Protein AF-A0A7C6TD01-F1 (afdb_monomer_lite)

Radius of gyration: 16.76 Å; chains: 1; bounding box: 48×36×39 Å

pLDDT: mean 81.14, std 15.04, range [33.03, 96.5]

Structure (mmCIF, N/CA/C/O backbone):
data_AF-A0A7C6TD01-F1
#
_entry.id   AF-A0A7C6TD01-F1
#
loop_
_atom_site.group_PDB
_atom_site.id
_atom_site.type_symbol
_atom_site.label_atom_id
_atom_site.label_alt_id
_atom_site.label_comp_id
_atom_site.label_asym_id
_atom_site.label_entity_id
_atom_site.label_seq_id
_atom_site.pdbx_PDB_ins_code
_atom_site.Cartn_x
_atom_site.Cartn_y
_atom_site.Cartn_z
_atom_site.occupancy
_atom_site.B_iso_or_equiv
_atom_site.auth_seq_id
_atom_site.auth_comp_id
_atom_site.auth_asym_id
_atom_site.auth_atom_id
_atom_site.pdbx_PDB_model_num
ATOM 1 N N . ALA A 1 1 ? -6.314 7.392 -4.090 1.00 67.62 1 ALA A N 1
ATOM 2 C CA . ALA A 1 1 ? -6.151 6.054 -4.697 1.00 67.62 1 ALA A CA 1
ATOM 3 C C . ALA A 1 1 ? -4.664 5.795 -4.917 1.00 67.62 1 ALA A C 1
ATOM 5 O O . ALA A 1 1 ? -3.954 6.781 -5.113 1.00 67.62 1 ALA A O 1
ATOM 6 N N . PRO A 1 2 ? -4.185 4.538 -4.844 1.00 80.25 2 PRO A N 1
ATOM 7 C CA . PRO A 1 2 ? -2.802 4.209 -5.181 1.00 80.25 2 PRO A CA 1
ATOM 8 C C . PRO A 1 2 ? -2.466 4.638 -6.611 1.00 80.25 2 PRO A C 1
ATOM 10 O O . PRO A 1 2 ? -3.342 4.621 -7.476 1.00 80.25 2 PRO A O 1
ATOM 13 N N . VAL A 1 3 ? -1.218 5.028 -6.854 1.00 81.69 3 VAL A N 1
ATOM 14 C CA . VAL A 1 3 ? -0.733 5.375 -8.195 1.00 81.69 3 VAL A CA 1
ATOM 15 C C . VAL A 1 3 ? 0.197 4.287 -8.692 1.00 81.69 3 VAL A C 1
ATOM 17 O O . VAL A 1 3 ? 1.110 3.887 -7.973 1.00 81.69 3 VAL A O 1
ATOM 20 N N . GLU A 1 4 ? -0.057 3.832 -9.914 1.00 87.25 4 GLU A N 1
ATOM 21 C CA . GLU A 1 4 ? 0.756 2.844 -10.609 1.00 87.25 4 GLU A CA 1
ATOM 22 C C . GLU A 1 4 ? 1.933 3.506 -11.329 1.00 87.25 4 GLU A C 1
ATOM 24 O O . GLU A 1 4 ? 1.796 4.547 -11.974 1.00 87.25 4 GLU A O 1
ATOM 29 N N . TRP A 1 5 ? 3.085 2.857 -11.244 1.00 85.38 5 TRP A N 1
ATOM 30 C CA . TRP A 1 5 ? 4.274 3.170 -12.009 1.00 85.38 5 TRP A CA 1
ATOM 31 C C . TRP A 1 5 ? 4.865 1.892 -12.594 1.00 85.38 5 TRP A C 1
ATOM 33 O O . TRP A 1 5 ? 4.935 0.861 -11.925 1.00 85.38 5 TRP A O 1
ATOM 43 N N . VAL A 1 6 ? 5.299 1.971 -13.848 1.00 85.69 6 VAL A N 1
ATOM 44 C CA . VAL A 1 6 ? 5.874 0.848 -14.588 1.00 85.69 6 VAL A CA 1
ATOM 45 C C . VAL A 1 6 ? 7.260 1.249 -15.060 1.00 85.69 6 VAL A C 1
ATOM 47 O O . VAL A 1 6 ? 7.412 2.276 -15.727 1.00 85.69 6 VAL A O 1
ATOM 50 N N . LEU A 1 7 ? 8.269 0.439 -14.742 1.00 81.50 7 LEU A N 1
ATOM 51 C CA . LEU A 1 7 ? 9.586 0.623 -15.329 1.00 81.50 7 LEU A CA 1
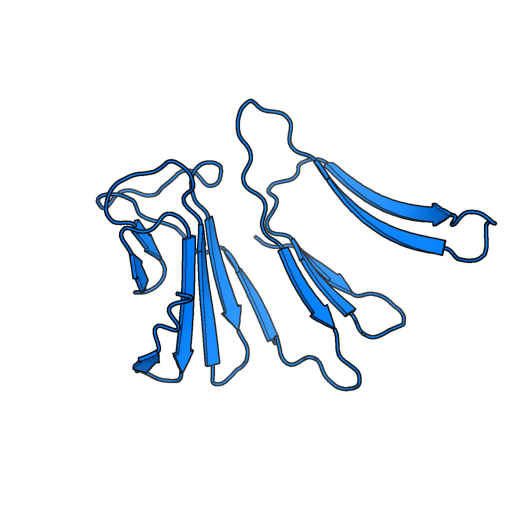ATOM 52 C C . LEU A 1 7 ? 9.551 0.276 -16.822 1.00 81.50 7 LEU A C 1
ATOM 54 O O . LEU A 1 7 ? 9.130 -0.830 -17.171 1.00 81.50 7 LEU A O 1
ATOM 58 N N . PRO A 1 8 ? 10.053 1.154 -17.715 1.00 72.25 8 PRO A N 1
ATOM 59 C CA . PRO A 1 8 ? 10.054 0.890 -19.156 1.00 72.25 8 PRO A CA 1
ATOM 60 C C . PRO A 1 8 ? 10.858 -0.356 -19.553 1.00 72.25 8 PRO A C 1
ATOM 62 O O . PRO A 1 8 ? 10.620 -0.948 -20.603 1.00 72.25 8 PRO A O 1
ATOM 65 N N . LYS A 1 9 ? 11.847 -0.731 -18.734 1.00 73.25 9 LYS A N 1
ATOM 66 C CA . LYS A 1 9 ? 12.736 -1.881 -18.928 1.00 73.25 9 LYS A CA 1
ATOM 67 C C . LYS A 1 9 ? 12.929 -2.608 -17.598 1.00 73.25 9 LYS A C 1
ATOM 69 O O . LYS A 1 9 ? 12.860 -1.992 -16.542 1.00 73.25 9 LYS A O 1
ATOM 74 N N . GLY A 1 10 ? 13.191 -3.913 -17.653 1.00 77.69 10 GLY A N 1
ATOM 75 C CA . GLY A 1 10 ? 13.493 -4.725 -16.467 1.00 77.69 10 GLY A CA 1
ATOM 76 C C . GLY A 1 10 ? 12.283 -5.356 -15.773 1.00 77.69 10 GLY 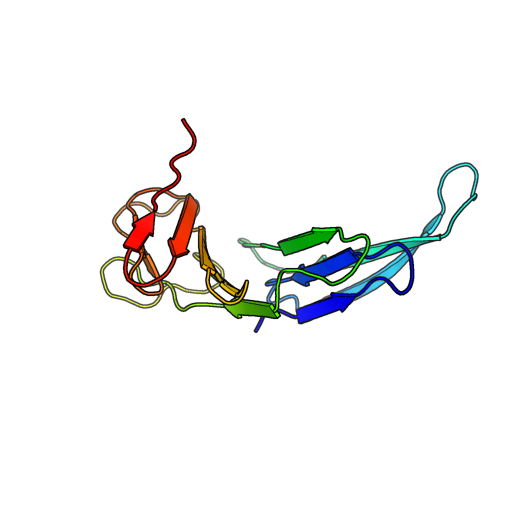A C 1
ATOM 77 O O . GLY A 1 10 ? 12.484 -6.163 -14.874 1.00 77.69 10 GLY A O 1
ATOM 78 N N . GLY A 1 11 ? 11.057 -5.048 -16.217 1.00 87.19 11 GLY A N 1
ATOM 79 C CA . GLY A 1 11 ? 9.839 -5.725 -15.763 1.00 87.19 11 GLY A CA 1
ATOM 80 C C . GLY A 1 11 ? 9.549 -5.489 -14.28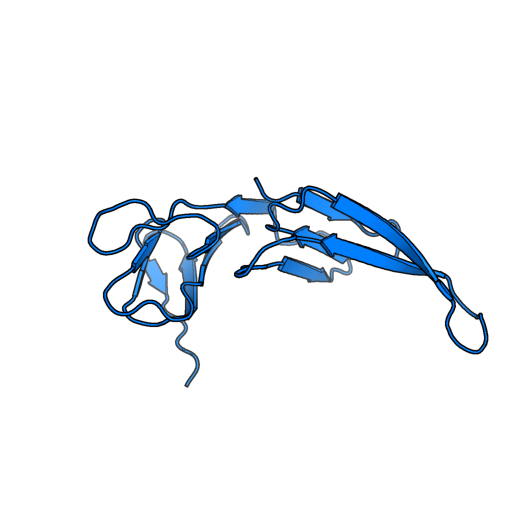3 1.00 87.19 11 GLY A C 1
ATOM 81 O O . GLY A 1 11 ? 9.584 -6.415 -13.482 1.00 87.19 11 GLY A O 1
ATOM 82 N N . VAL A 1 12 ? 9.291 -4.235 -13.906 1.00 89.88 12 VAL A N 1
ATOM 83 C CA . VAL A 1 12 ? 8.893 -3.888 -12.536 1.00 89.88 12 VAL A CA 1
ATOM 84 C C . VAL A 1 12 ? 7.683 -2.972 -12.572 1.00 89.88 12 VAL A C 1
ATOM 86 O O . VAL A 1 12 ? 7.664 -1.983 -13.306 1.00 89.88 12 VAL A O 1
ATOM 89 N N . ARG A 1 13 ? 6.692 -3.294 -11.745 1.00 91.94 13 ARG A N 1
ATOM 90 C CA . ARG A 1 13 ? 5.548 -2.441 -11.436 1.00 91.94 13 ARG A CA 1
ATOM 91 C C . ARG A 1 13 ? 5.573 -2.058 -9.973 1.00 91.94 13 ARG A C 1
ATOM 93 O O . ARG A 1 13 ? 6.007 -2.830 -9.120 1.00 91.94 13 ARG A O 1
ATOM 100 N N . LEU A 1 14 ? 5.117 -0.851 -9.691 1.00 90.75 14 LEU A N 1
ATOM 101 C CA . LEU A 1 14 ? 5.016 -0.324 -8.347 1.00 90.75 14 LEU A CA 1
ATOM 102 C C . LEU A 1 14 ? 3.682 0.388 -8.186 1.00 90.75 14 LEU A C 1
ATOM 104 O O . LEU A 1 14 ? 3.295 1.190 -9.031 1.00 90.75 14 LEU A O 1
ATOM 108 N N . TRP A 1 15 ? 3.023 0.156 -7.058 1.00 90.38 15 TRP A N 1
ATOM 109 C CA . TRP A 1 15 ? 1.915 0.981 -6.599 1.00 90.38 15 TRP A CA 1
ATOM 110 C C . TRP A 1 15 ? 2.326 1.685 -5.327 1.00 90.38 15 TRP A C 1
ATOM 112 O O . TRP A 1 15 ? 2.717 1.024 -4.369 1.00 90.38 15 TRP A O 1
ATOM 122 N N . SER A 1 16 ? 2.220 3.010 -5.306 1.00 86.69 16 SER A N 1
ATOM 123 C CA . SER A 1 16 ? 2.412 3.789 -4.086 1.00 86.69 16 SER A CA 1
ATOM 124 C C . SER A 1 16 ? 1.082 4.311 -3.581 1.00 86.69 16 SER A C 1
ATOM 126 O O . SER A 1 16 ? 0.263 4.844 -4.335 1.00 86.69 16 SER A O 1
ATOM 128 N N . THR A 1 17 ? 0.876 4.165 -2.280 1.00 75.38 17 THR A N 1
ATOM 129 C CA . THR A 1 17 ? -0.351 4.551 -1.584 1.00 75.38 17 THR A CA 1
ATOM 130 C C . THR A 1 17 ? -0.187 5.868 -0.853 1.00 75.38 17 THR A C 1
ATOM 132 O O . THR A 1 17 ? -1.112 6.300 -0.166 1.00 75.38 17 THR A O 1
ATOM 135 N N . ALA A 1 18 ? 0.984 6.495 -0.975 1.00 62.38 18 ALA A N 1
ATOM 136 C CA . ALA A 1 18 ? 1.240 7.771 -0.357 1.00 62.38 18 ALA A CA 1
ATOM 137 C C . ALA A 1 18 ? 0.205 8.786 -0.869 1.00 62.38 18 ALA A C 1
ATOM 139 O O . ALA A 1 18 ? 0.142 9.034 -2.080 1.00 62.38 18 ALA A O 1
ATOM 140 N N . PRO A 1 19 ? -0.568 9.444 0.013 1.00 55.19 19 PRO A N 1
ATOM 141 C CA . PRO A 1 19 ? -1.195 10.712 -0.320 1.00 55.19 19 PRO A CA 1
ATOM 142 C C . PRO A 1 19 ? -0.091 11.780 -0.339 1.00 55.19 19 PRO A C 1
ATOM 144 O O . PRO A 1 19 ? -0.067 12.688 0.489 1.00 55.19 19 PRO A O 1
ATOM 147 N N . ALA A 1 20 ? 0.909 11.603 -1.204 1.00 53.00 20 ALA A N 1
ATOM 148 C CA . ALA A 1 20 ? 2.030 12.512 -1.330 1.00 53.00 20 ALA A CA 1
ATOM 149 C C . ALA A 1 20 ? 1.597 13.678 -2.229 1.00 53.00 20 ALA A C 1
ATOM 151 O O . ALA A 1 20 ? 1.312 13.448 -3.405 1.00 53.00 20 ALA A O 1
ATOM 152 N N . PRO A 1 21 ? 1.523 14.920 -1.713 1.00 53.19 21 PRO A N 1
ATOM 153 C CA . PRO A 1 21 ? 1.259 16.092 -2.549 1.00 53.19 21 PRO A CA 1
ATOM 154 C C . PRO A 1 21 ? 2.401 16.371 -3.535 1.00 53.19 21 PRO A C 1
ATOM 156 O O . PRO A 1 21 ? 2.193 17.047 -4.536 1.00 53.19 21 PRO A O 1
ATOM 159 N N . GLU A 1 22 ? 3.60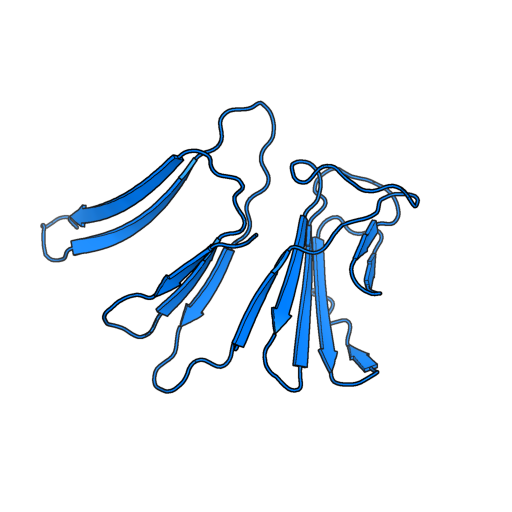0 15.852 -3.259 1.00 51.88 22 GLU A N 1
ATOM 160 C CA . GLU A 1 22 ? 4.782 16.009 -4.099 1.00 51.88 22 GLU A CA 1
ATOM 161 C C . GLU A 1 22 ? 5.338 14.624 -4.459 1.00 51.88 22 GLU A C 1
ATOM 163 O O . GLU A 1 22 ? 5.679 13.834 -3.570 1.00 51.88 22 GLU A O 1
ATOM 168 N N . ARG A 1 23 ? 5.446 14.352 -5.763 1.00 60.94 23 ARG A N 1
ATOM 169 C CA . ARG A 1 23 ? 6.056 13.139 -6.309 1.00 60.94 23 ARG A CA 1
ATOM 170 C C . ARG A 1 23 ? 7.149 13.514 -7.289 1.00 60.94 23 ARG A C 1
ATOM 172 O O . ARG A 1 23 ? 6.915 14.318 -8.189 1.00 60.94 23 ARG A O 1
ATOM 179 N N . TYR A 1 24 ? 8.312 12.898 -7.130 1.00 59.31 24 TYR A N 1
ATOM 180 C CA . TYR A 1 24 ? 9.451 13.142 -8.004 1.00 59.31 24 TYR A CA 1
ATOM 181 C C . TYR A 1 24 ? 9.855 11.848 -8.694 1.00 59.31 24 TYR A C 1
ATOM 183 O O . TYR A 1 24 ? 10.005 10.812 -8.044 1.00 59.31 24 TYR A O 1
ATOM 191 N N . PHE A 1 25 ? 10.031 11.948 -10.008 1.00 61.97 25 PHE A N 1
ATOM 192 C CA . PHE A 1 25 ? 10.706 10.949 -10.819 1.00 61.97 25 PHE A CA 1
ATOM 193 C C . PHE A 1 25 ? 12.106 11.479 -11.095 1.00 61.97 25 PHE A C 1
ATOM 195 O O . PHE A 1 25 ? 12.249 12.592 -11.604 1.00 61.97 25 PHE A O 1
ATOM 202 N N . ALA A 1 26 ? 13.124 10.721 -10.710 1.00 61.31 26 ALA A N 1
ATOM 203 C CA . ALA A 1 26 ? 14.509 11.093 -10.954 1.00 61.31 26 ALA A CA 1
ATOM 204 C C . ALA A 1 26 ? 15.301 9.902 -11.489 1.00 61.31 26 ALA A C 1
ATOM 206 O O . ALA A 1 26 ? 14.889 8.750 -11.362 1.00 61.31 26 ALA A O 1
ATOM 207 N N . GLU A 1 27 ? 16.454 10.206 -12.062 1.00 61.59 27 GLU A N 1
ATOM 208 C CA . GLU A 1 27 ? 17.467 9.233 -12.434 1.00 61.59 27 GLU A CA 1
ATOM 209 C C . GLU A 1 27 ? 18.690 9.520 -11.560 1.00 61.59 27 GLU A C 1
ATOM 211 O O . GLU A 1 27 ? 19.357 10.543 -11.717 1.00 61.59 27 GLU A O 1
ATOM 216 N N . GLY A 1 28 ? 18.934 8.679 -10.554 1.00 57.34 28 GLY A N 1
ATOM 217 C CA . GLY A 1 28 ? 20.157 8.770 -9.758 1.00 57.34 28 GLY A CA 1
ATOM 218 C C . GLY A 1 28 ? 21.348 8.276 -10.577 1.00 57.34 28 GLY A C 1
ATOM 219 O O . GLY A 1 28 ? 21.209 7.313 -11.324 1.00 57.34 28 GLY A O 1
ATOM 220 N N . MET A 1 29 ? 22.521 8.894 -10.431 1.00 55.69 29 MET A N 1
ATOM 221 C CA . MET A 1 29 ? 23.762 8.337 -10.979 1.00 55.69 29 MET A CA 1
ATOM 222 C C . MET A 1 29 ? 24.451 7.471 -9.919 1.00 55.69 29 MET A C 1
ATOM 224 O O . MET A 1 29 ? 24.661 7.928 -8.794 1.00 55.69 29 MET A O 1
ATOM 228 N N . GLY A 1 30 ? 24.830 6.239 -10.272 1.00 55.28 30 GLY A N 1
ATOM 229 C CA . GLY A 1 30 ? 25.763 5.443 -9.462 1.00 55.28 30 GLY A CA 1
ATOM 230 C C . GLY A 1 30 ? 27.137 6.121 -9.325 1.00 55.28 30 GLY A C 1
ATOM 231 O O . GLY A 1 30 ? 27.442 7.071 -10.041 1.00 55.28 30 GLY A O 1
ATOM 232 N N . GLN A 1 31 ? 27.992 5.650 -8.415 1.00 55.47 31 GLN A N 1
ATOM 233 C CA . GLN A 1 31 ? 29.408 6.047 -8.353 1.00 55.47 31 GLN A CA 1
ATOM 234 C C . GLN A 1 31 ? 30.281 4.801 -8.594 1.00 55.47 31 GLN A C 1
ATOM 236 O O . GLN A 1 31 ? 30.275 3.910 -7.743 1.00 55.47 31 GLN A O 1
ATOM 241 N N . PRO A 1 32 ? 31.011 4.712 -9.727 1.00 56.44 32 PRO A N 1
ATOM 242 C CA . PRO A 1 32 ? 31.070 5.685 -10.828 1.00 56.44 32 PRO A CA 1
ATOM 243 C C . PRO A 1 32 ? 29.732 5.794 -11.597 1.00 56.44 32 PRO A C 1
ATOM 245 O O . PRO A 1 32 ? 28.965 4.824 -11.595 1.00 56.44 32 PRO A O 1
ATOM 248 N N . PRO A 1 33 ? 29.441 6.948 -12.244 1.00 59.03 33 PRO A N 1
ATOM 249 C CA . PRO A 1 33 ? 28.195 7.196 -12.978 1.00 59.03 33 PRO A CA 1
ATOM 250 C C . PRO A 1 33 ? 28.111 6.272 -14.187 1.00 59.03 33 PRO A C 1
ATOM 252 O O . PRO A 1 33 ? 28.609 6.574 -15.267 1.00 59.03 33 PRO A O 1
ATOM 255 N N . SER A 1 34 ? 27.539 5.097 -13.956 1.00 61.22 34 SER A N 1
ATOM 256 C CA . SER A 1 34 ? 27.474 3.998 -14.917 1.00 61.22 34 SER A CA 1
ATOM 257 C C . SER A 1 34 ? 26.059 3.788 -15.441 1.00 61.22 34 SER A C 1
ATOM 259 O O . SER A 1 34 ? 25.906 3.458 -16.611 1.00 61.22 34 SER A O 1
ATOM 261 N N . GLU A 1 35 ? 25.030 4.045 -14.628 1.00 60.88 35 GLU A N 1
ATOM 262 C CA . GLU A 1 35 ? 23.631 3.870 -15.020 1.00 60.88 35 GLU A CA 1
ATOM 263 C C . GLU A 1 35 ? 22.706 4.906 -14.370 1.00 60.88 35 GLU A C 1
ATOM 265 O O . GLU A 1 35 ? 22.940 5.363 -13.246 1.00 60.88 35 GLU A O 1
ATOM 270 N N . ALA A 1 36 ? 21.643 5.245 -15.103 1.00 64.12 36 ALA A N 1
ATOM 271 C CA . ALA A 1 36 ? 20.486 5.977 -14.610 1.00 64.12 36 ALA A CA 1
ATOM 272 C C . ALA A 1 36 ? 19.621 5.042 -13.755 1.00 64.12 36 ALA A C 1
ATOM 274 O O . ALA A 1 36 ? 19.054 4.071 -14.259 1.00 64.12 36 ALA A O 1
ATOM 275 N N . ILE A 1 37 ? 19.516 5.333 -12.459 1.00 73.19 37 ILE A N 1
ATOM 276 C CA . ILE A 1 37 ? 18.709 4.554 -11.520 1.00 73.19 37 ILE A CA 1
ATOM 277 C C . ILE A 1 37 ? 17.339 5.220 -11.398 1.00 73.19 37 ILE A C 1
ATOM 279 O O . ILE A 1 37 ? 17.256 6.321 -10.846 1.00 73.19 37 ILE A O 1
ATOM 283 N N . PRO A 1 38 ? 16.263 4.582 -11.879 1.00 73.56 38 PRO A N 1
ATOM 284 C CA . PRO A 1 38 ? 14.937 5.162 -11.802 1.00 73.56 38 PRO A CA 1
ATOM 285 C C . PRO A 1 38 ? 14.491 5.257 -10.338 1.00 73.56 38 PRO A C 1
ATOM 287 O O . PRO A 1 38 ? 14.524 4.279 -9.590 1.00 73.56 38 PRO A O 1
ATOM 290 N N . LEU A 1 39 ? 14.083 6.456 -9.933 1.00 76.12 39 LEU A N 1
ATOM 291 C CA . LEU A 1 39 ? 13.749 6.802 -8.559 1.00 76.12 39 LEU A CA 1
ATOM 292 C C . LEU A 1 39 ? 12.324 7.343 -8.479 1.00 76.12 39 LEU A C 1
ATOM 294 O O . LEU A 1 39 ? 11.964 8.271 -9.204 1.00 76.12 39 LEU A O 1
ATOM 298 N N . LEU A 1 40 ? 11.554 6.803 -7.536 1.00 77.25 40 LEU A N 1
ATOM 299 C CA . LEU A 1 40 ? 10.276 7.352 -7.105 1.00 77.25 40 LEU A CA 1
ATOM 300 C C . LEU A 1 40 ? 10.416 7.894 -5.680 1.00 77.25 40 LEU A C 1
ATOM 302 O O . LEU A 1 40 ? 10.790 7.159 -4.767 1.00 77.25 40 LEU A O 1
ATOM 306 N N . LEU A 1 41 ? 10.083 9.170 -5.490 1.00 80.31 41 LEU A N 1
ATOM 307 C CA . LEU A 1 41 ? 10.048 9.809 -4.175 1.00 80.31 41 LEU A CA 1
ATOM 308 C C . LEU A 1 41 ? 8.627 10.248 -3.848 1.00 80.31 41 LEU A C 1
ATOM 310 O O . LEU A 1 41 ? 8.083 11.124 -4.521 1.00 80.31 41 LEU A O 1
ATOM 314 N N . ASP A 1 42 ? 8.067 9.691 -2.778 1.00 81.62 42 ASP A N 1
ATOM 315 C CA . ASP A 1 42 ? 6.835 10.180 -2.169 1.00 81.62 42 ASP A CA 1
ATOM 316 C C . ASP A 1 42 ? 7.174 11.006 -0.928 1.00 81.62 42 ASP A C 1
ATOM 318 O O . ASP A 1 42 ? 7.808 10.523 0.012 1.00 81.62 42 ASP A O 1
ATOM 322 N N . ARG A 1 43 ? 6.741 12.269 -0.910 1.00 82.00 43 ARG A N 1
ATOM 323 C CA . ARG A 1 43 ? 7.004 13.183 0.204 1.00 82.00 43 ARG A CA 1
ATOM 324 C C . ARG A 1 43 ? 5.711 13.613 0.879 1.00 82.00 43 ARG A C 1
ATOM 326 O O . ARG A 1 43 ? 4.779 14.069 0.225 1.00 82.00 43 ARG A O 1
ATOM 333 N N . LYS A 1 44 ? 5.697 13.560 2.213 1.00 77.88 44 LYS A N 1
ATOM 334 C CA . LYS A 1 44 ? 4.632 14.114 3.057 1.00 77.88 44 LYS A CA 1
ATOM 335 C C . LYS A 1 44 ? 5.236 15.060 4.093 1.00 77.88 44 LYS A C 1
ATOM 337 O O . LYS A 1 44 ? 6.263 14.746 4.688 1.00 77.88 44 LYS A O 1
ATOM 342 N N . ARG A 1 45 ? 4.606 16.217 4.308 1.00 81.31 45 ARG A N 1
ATOM 343 C CA . ARG A 1 45 ? 4.935 17.127 5.417 1.00 81.31 45 ARG A CA 1
ATOM 344 C C . ARG A 1 45 ? 3.908 16.921 6.526 1.00 81.31 45 ARG A C 1
ATOM 346 O O . ARG A 1 45 ? 2.713 16.929 6.248 1.00 81.31 45 ARG A O 1
ATOM 353 N N . GLY A 1 46 ? 4.364 16.722 7.755 1.00 82.00 46 GLY A N 1
ATOM 354 C CA . GLY A 1 46 ? 3.497 16.493 8.909 1.00 82.00 46 GLY A CA 1
ATOM 355 C C . GLY A 1 46 ? 4.258 15.864 10.070 1.00 82.00 46 GLY A C 1
ATOM 356 O O . GLY A 1 46 ? 5.441 15.558 9.947 1.00 82.00 46 GLY A O 1
ATOM 357 N N . THR A 1 47 ? 3.571 15.676 11.194 1.00 83.94 47 THR A N 1
ATOM 358 C CA . THR A 1 47 ? 4.111 14.995 12.383 1.00 83.94 47 THR A CA 1
ATOM 359 C C . THR A 1 47 ? 3.959 13.477 12.308 1.00 83.94 47 THR A C 1
ATOM 361 O O . THR A 1 47 ? 4.687 12.755 12.982 1.00 83.94 47 THR A O 1
ATOM 364 N N . THR A 1 48 ? 3.039 12.988 11.473 1.00 80.00 48 THR A N 1
ATOM 365 C CA . THR A 1 48 ? 2.799 11.563 11.233 1.00 80.00 48 THR A CA 1
ATOM 366 C C . THR A 1 48 ? 2.631 11.278 9.744 1.00 80.00 48 THR A C 1
ATOM 368 O O . THR A 1 48 ? 2.059 12.060 8.972 1.00 80.00 48 THR A O 1
ATOM 371 N N . ALA A 1 49 ? 3.141 10.126 9.318 1.00 82.31 49 ALA A N 1
ATOM 372 C CA . ALA A 1 49 ? 3.001 9.651 7.956 1.00 82.31 49 ALA A CA 1
ATOM 373 C C . ALA A 1 49 ? 2.961 8.125 7.932 1.00 82.31 49 ALA A C 1
ATOM 375 O O . ALA A 1 49 ? 3.725 7.466 8.633 1.00 82.31 49 ALA A O 1
ATOM 376 N N . LEU A 1 50 ? 2.080 7.592 7.091 1.00 85.25 50 LEU A N 1
ATOM 377 C CA . LEU A 1 50 ? 2.005 6.178 6.781 1.00 85.25 50 LEU A CA 1
ATOM 378 C C . LEU A 1 50 ? 2.192 6.030 5.275 1.00 85.25 50 LEU A C 1
ATOM 380 O O . LEU A 1 50 ? 1.510 6.690 4.488 1.00 85.25 50 LEU A O 1
ATOM 384 N N . PHE A 1 51 ? 3.151 5.196 4.898 1.00 85.88 51 PHE A N 1
ATOM 385 C CA . PHE A 1 51 ? 3.477 4.888 3.515 1.00 85.88 51 PHE A CA 1
ATOM 386 C C . PHE A 1 51 ? 3.361 3.384 3.324 1.00 85.88 51 PHE A C 1
ATOM 388 O O . PHE A 1 51 ? 3.791 2.615 4.183 1.00 85.88 51 PHE A O 1
ATOM 395 N N . ALA A 1 52 ? 2.813 2.976 2.188 1.00 87.75 52 ALA A N 1
ATOM 396 C CA . ALA A 1 52 ? 2.933 1.614 1.715 1.00 87.75 52 ALA A CA 1
ATOM 397 C C . ALA A 1 52 ? 3.177 1.628 0.211 1.00 87.75 52 ALA A C 1
ATOM 399 O O . ALA A 1 52 ? 2.694 2.497 -0.525 1.00 87.75 52 ALA A O 1
ATOM 400 N N . SER A 1 53 ? 3.939 0.642 -0.231 1.00 90.12 53 SER A N 1
ATOM 401 C CA . SER A 1 53 ? 4.134 0.364 -1.636 1.00 90.12 53 SER A CA 1
ATOM 402 C C . SER A 1 53 ? 3.994 -1.126 -1.887 1.00 90.12 53 SER A C 1
ATOM 404 O O . SER A 1 53 ? 4.323 -1.958 -1.042 1.00 90.12 53 SER A O 1
ATOM 406 N N . VAL A 1 54 ? 3.481 -1.453 -3.065 1.00 92.44 54 VAL A N 1
ATOM 407 C CA . VAL A 1 54 ? 3.483 -2.811 -3.600 1.00 92.44 54 VAL A CA 1
ATOM 408 C C . VAL A 1 54 ? 4.458 -2.802 -4.758 1.00 92.44 54 VAL A C 1
ATOM 410 O O . VAL A 1 54 ? 4.292 -1.999 -5.671 1.00 92.44 54 VAL A O 1
ATOM 413 N N . ILE A 1 55 ? 5.484 -3.647 -4.703 1.00 92.19 55 ILE A N 1
ATOM 414 C CA . ILE A 1 55 ? 6.512 -3.752 -5.740 1.00 92.19 55 ILE A CA 1
ATOM 415 C C . ILE A 1 55 ? 6.426 -5.149 -6.343 1.00 92.19 55 ILE A C 1
ATOM 417 O O . ILE A 1 55 ? 6.525 -6.144 -5.629 1.00 92.19 55 ILE A O 1
ATOM 421 N N . GLU A 1 56 ? 6.252 -5.213 -7.657 1.00 94.69 56 GLU A N 1
ATOM 422 C CA . GLU A 1 56 ? 6.136 -6.447 -8.421 1.00 94.69 56 GLU A CA 1
ATOM 423 C C . GLU A 1 56 ? 7.231 -6.517 -9.490 1.00 94.69 56 GLU A C 1
ATOM 425 O O . GLU A 1 56 ? 7.104 -5.899 -10.549 1.00 94.69 56 GLU A O 1
ATOM 430 N N . PRO A 1 57 ? 8.297 -7.291 -9.250 1.00 93.44 57 PRO A N 1
ATOM 431 C CA . PRO A 1 57 ? 9.196 -7.741 -10.303 1.00 93.44 57 PRO A CA 1
ATOM 432 C C . PRO A 1 57 ? 8.553 -8.871 -11.124 1.00 93.44 57 PRO A C 1
ATOM 434 O O . PRO A 1 57 ? 7.990 -9.810 -10.562 1.00 93.44 57 PRO A O 1
ATOM 437 N N . TYR A 1 58 ? 8.689 -8.835 -12.449 1.00 91.75 58 TYR A N 1
ATOM 438 C CA . TYR A 1 58 ? 8.185 -9.860 -13.366 1.00 91.75 58 TYR A CA 1
ATOM 439 C C . TYR A 1 58 ? 9.091 -10.016 -14.597 1.00 91.75 58 TYR A C 1
ATOM 441 O O . TYR A 1 58 ? 9.679 -9.063 -15.093 1.00 91.75 58 TYR A O 1
ATOM 449 N N . ARG A 1 59 ? 9.202 -11.244 -15.126 1.00 86.81 59 ARG A N 1
ATOM 450 C CA . ARG A 1 59 ? 9.929 -11.520 -16.388 1.00 86.81 59 ARG A CA 1
ATOM 451 C C . ARG A 1 59 ? 9.018 -11.629 -17.613 1.00 86.81 59 ARG A C 1
ATOM 453 O O . ARG A 1 59 ? 9.491 -11.443 -18.727 1.00 86.81 59 ARG A O 1
ATOM 460 N N . GLY A 1 60 ? 7.747 -11.979 -17.407 1.00 88.19 60 GLY A N 1
ATOM 461 C CA . GLY A 1 60 ? 6.756 -12.208 -18.461 1.00 88.19 60 GLY A CA 1
ATOM 462 C C . GLY A 1 60 ? 5.569 -11.264 -18.316 1.00 88.19 60 GLY A C 1
ATOM 463 O O . GLY A 1 60 ? 5.722 -10.053 -18.436 1.00 88.19 60 GLY A O 1
ATOM 464 N N . GLN A 1 61 ? 4.389 -11.815 -18.037 1.00 89.06 61 GLN A N 1
ATOM 465 C CA . GLN A 1 61 ? 3.225 -11.011 -17.666 1.00 89.06 61 GLN A CA 1
ATOM 466 C C . GLN A 1 61 ? 3.214 -10.751 -16.152 1.00 89.06 61 GLN A C 1
ATOM 468 O O . GLN A 1 61 ? 3.581 -11.652 -15.391 1.00 89.06 61 GLN A O 1
ATOM 473 N N . PRO A 1 62 ? 2.807 -9.551 -15.707 1.00 92.62 62 PRO A N 1
ATOM 474 C CA . PRO A 1 62 ? 2.593 -9.295 -14.291 1.00 92.62 62 PRO A CA 1
ATOM 475 C C . PRO A 1 62 ? 1.412 -10.121 -13.759 1.00 92.62 62 PRO A C 1
ATOM 477 O O . PRO A 1 62 ? 0.426 -10.340 -14.463 1.00 92.62 62 PRO A O 1
ATOM 480 N N . ALA A 1 63 ? 1.513 -10.570 -12.511 1.00 93.31 63 ALA A N 1
ATOM 481 C CA . ALA A 1 63 ? 0.484 -11.323 -11.803 1.00 93.31 63 ALA A CA 1
ATOM 482 C C . ALA A 1 63 ? -0.529 -10.406 -11.096 1.00 93.31 63 ALA A C 1
ATOM 484 O O . ALA A 1 63 ? -1.702 -10.759 -10.976 1.00 93.31 63 ALA A O 1
ATOM 485 N N . ILE A 1 64 ? -0.101 -9.228 -10.635 1.00 95.00 64 ILE A N 1
ATOM 486 C CA . ILE A 1 64 ? -0.983 -8.250 -9.995 1.00 95.00 64 ILE A CA 1
ATOM 487 C C . ILE A 1 64 ? -1.793 -7.532 -11.076 1.00 95.00 64 ILE A C 1
ATOM 489 O O . ILE A 1 64 ? -1.252 -6.895 -11.972 1.00 95.00 64 ILE A O 1
ATOM 493 N N . ARG A 1 65 ? -3.117 -7.593 -10.999 1.00 94.25 65 ARG A N 1
ATOM 494 C CA . ARG A 1 65 ? -4.029 -6.892 -11.913 1.00 94.25 65 ARG A CA 1
ATOM 495 C C . ARG A 1 65 ? -4.265 -5.452 -11.479 1.00 94.25 65 ARG A C 1
ATOM 497 O O . ARG A 1 65 ? -4.376 -4.573 -12.328 1.00 94.25 65 ARG A O 1
ATOM 504 N N . GLY A 1 66 ? -4.273 -5.196 -10.172 1.00 93.38 66 GLY A N 1
ATOM 505 C CA . GLY A 1 66 ? -4.396 -3.848 -9.632 1.00 93.38 66 GLY A CA 1
ATOM 506 C C . GLY A 1 66 ? -4.225 -3.783 -8.121 1.00 93.38 66 GLY A C 1
ATOM 507 O O . GLY A 1 66 ? -4.275 -4.793 -7.422 1.00 93.38 66 GLY A O 1
ATOM 508 N N . VAL A 1 67 ? -4.040 -2.563 -7.619 1.00 94.06 67 VAL A N 1
ATOM 509 C CA . VAL A 1 67 ? -3.974 -2.268 -6.186 1.00 94.06 67 VAL A CA 1
ATOM 510 C C . VAL A 1 67 ? -4.913 -1.113 -5.883 1.00 94.06 67 VAL A C 1
ATOM 512 O O . VAL A 1 67 ? -4.864 -0.072 -6.542 1.00 94.06 67 VAL A O 1
ATOM 515 N N . ARG A 1 68 ? -5.759 -1.267 -4.863 1.00 92.44 68 ARG A N 1
ATOM 516 C CA . ARG A 1 68 ? -6.664 -0.203 -4.408 1.00 92.44 68 ARG A CA 1
ATOM 517 C C . ARG A 1 68 ? -6.587 -0.014 -2.903 1.00 92.44 68 ARG A C 1
ATOM 519 O O . ARG A 1 68 ? -6.373 -0.961 -2.155 1.00 92.44 68 ARG A O 1
ATOM 526 N N . ALA A 1 69 ? -6.794 1.225 -2.468 1.00 91.50 69 ALA A N 1
ATOM 527 C CA . ALA A 1 69 ? -6.937 1.531 -1.052 1.00 91.50 69 ALA A CA 1
ATOM 528 C C . ALA A 1 69 ? -8.306 1.058 -0.549 1.00 91.50 69 ALA A C 1
ATOM 530 O O . ALA A 1 69 ? -9.312 1.178 -1.255 1.00 91.50 69 ALA A O 1
ATOM 531 N N . LEU A 1 70 ? -8.322 0.540 0.670 1.00 92.62 70 LEU A N 1
ATOM 532 C CA . LEU A 1 70 ? -9.513 0.149 1.405 1.00 92.62 70 LEU A CA 1
ATOM 533 C C . LEU A 1 70 ? -9.721 1.110 2.575 1.00 92.62 70 LEU A C 1
ATOM 535 O O . LEU A 1 70 ? -8.758 1.592 3.173 1.00 92.62 70 LEU A O 1
ATOM 539 N N . GLU A 1 71 ? -10.982 1.361 2.916 1.00 93.44 71 GLU A N 1
ATOM 540 C CA . GLU A 1 71 ? -11.311 2.042 4.164 1.00 93.44 71 GLU A CA 1
ATOM 541 C C . GLU A 1 71 ? -10.972 1.125 5.345 1.00 93.44 71 GLU A C 1
ATOM 543 O O . GLU A 1 71 ? -11.348 -0.050 5.361 1.00 93.44 71 GLU A O 1
ATOM 548 N N . VAL A 1 72 ? -10.252 1.669 6.326 1.00 94.69 72 VAL A N 1
ATOM 549 C CA . VAL A 1 72 ? -9.982 0.988 7.593 1.00 94.69 72 VAL A CA 1
ATOM 550 C C . VAL A 1 72 ? -10.965 1.499 8.626 1.00 94.69 72 VAL A C 1
ATOM 552 O O . VAL A 1 72 ? -11.125 2.708 8.786 1.00 94.69 72 VAL A O 1
ATOM 555 N N . THR A 1 73 ? -11.572 0.588 9.375 1.00 96.50 73 THR A N 1
ATOM 556 C CA . THR A 1 73 ? -12.364 0.937 10.554 1.00 96.50 73 THR A CA 1
ATOM 557 C C . THR A 1 73 ? -11.646 0.525 11.830 1.00 96.50 73 THR A C 1
ATOM 559 O O . THR A 1 73 ? -11.004 -0.524 11.887 1.00 96.50 73 THR A O 1
ATOM 562 N N . ILE A 1 74 ? -11.755 1.357 12.863 1.00 93.19 74 ILE A N 1
ATOM 563 C CA . ILE A 1 74 ? -11.191 1.138 14.198 1.00 93.19 74 ILE A CA 1
ATOM 564 C C . ILE A 1 74 ? -12.312 1.390 15.195 1.00 93.19 74 ILE A C 1
ATOM 566 O O . ILE A 1 74 ? -12.922 2.460 15.183 1.00 93.19 74 ILE A O 1
ATOM 570 N N . ALA A 1 75 ? -12.629 0.385 16.015 1.00 88.31 75 ALA A N 1
ATOM 571 C CA . ALA A 1 75 ? -13.793 0.422 16.907 1.00 88.31 75 ALA A CA 1
ATOM 572 C C . ALA A 1 75 ? -15.096 0.853 16.185 1.00 88.31 75 ALA A C 1
ATOM 574 O O . ALA A 1 75 ? -15.887 1.642 16.704 1.00 88.31 75 ALA A O 1
ATOM 575 N N . GLY A 1 76 ? -15.290 0.372 14.950 1.00 88.12 76 GLY A N 1
ATOM 576 C CA . GLY A 1 76 ? -16.479 0.643 14.134 1.00 88.12 76 GLY A CA 1
ATOM 577 C C . GLY A 1 76 ? -16.542 2.030 13.483 1.00 88.12 76 GLY A C 1
ATOM 578 O O . GLY A 1 76 ? -17.562 2.357 12.882 1.00 88.12 76 GLY A O 1
ATOM 579 N N . LYS A 1 77 ? -15.488 2.850 13.578 1.00 93.50 77 LYS A N 1
ATOM 580 C CA . LYS A 1 77 ? -15.421 4.176 12.942 1.00 93.50 77 LYS A CA 1
ATOM 581 C C . LYS A 1 77 ? -14.344 4.216 11.857 1.00 93.50 77 LYS A C 1
ATOM 583 O O . LYS A 1 77 ? -13.293 3.610 12.071 1.00 93.50 77 LYS A O 1
ATOM 588 N N . PRO A 1 78 ? -14.552 4.939 10.741 1.00 94.56 78 PRO A N 1
ATOM 589 C CA . PRO A 1 78 ? -13.508 5.153 9.745 1.00 94.56 78 PRO A CA 1
ATOM 590 C C . PRO A 1 78 ? -12.260 5.779 10.376 1.00 94.56 78 PRO A C 1
ATOM 592 O O . PRO A 1 78 ? -12.349 6.754 11.127 1.00 94.56 78 PRO A O 1
ATOM 595 N N . ALA A 1 79 ? -11.100 5.202 10.087 1.00 92.38 79 ALA A N 1
ATOM 596 C CA . ALA A 1 79 ? -9.809 5.729 10.494 1.00 92.38 79 ALA A CA 1
ATOM 597 C C . ALA A 1 79 ? 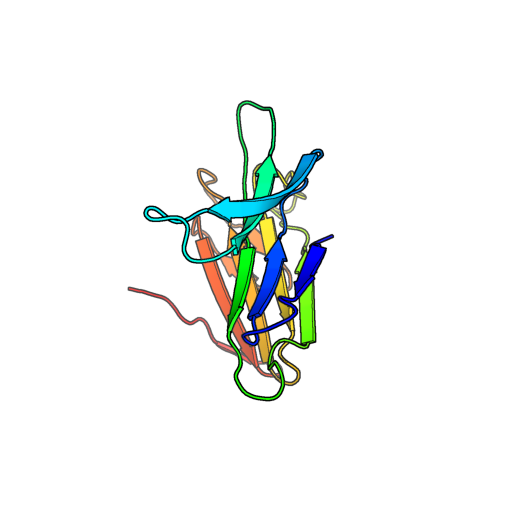-9.311 6.774 9.494 1.00 92.38 79 ALA A C 1
ATOM 599 O O . ALA A 1 79 ? -9.592 6.705 8.297 1.00 92.38 79 ALA A O 1
ATOM 600 N N . ALA A 1 80 ? -8.526 7.729 9.988 1.00 88.94 80 ALA A N 1
ATOM 601 C CA . ALA A 1 80 ? -7.847 8.675 9.121 1.00 88.94 80 ALA A CA 1
ATOM 602 C C . ALA A 1 80 ? -6.742 7.951 8.314 1.00 88.94 80 ALA A C 1
ATOM 604 O O . ALA A 1 80 ? -6.002 7.153 8.897 1.00 88.94 80 ALA A O 1
ATOM 605 N N . PRO A 1 81 ? -6.572 8.225 7.007 1.00 84.69 81 PRO A N 1
ATOM 606 C CA . PRO A 1 81 ? -5.565 7.554 6.172 1.00 84.69 81 PRO A CA 1
ATOM 607 C C . PRO A 1 81 ? -4.116 7.689 6.674 1.00 84.69 81 PRO A C 1
ATOM 609 O O . PRO A 1 81 ? -3.248 6.885 6.343 1.00 84.69 81 PRO A O 1
ATOM 612 N N . GLU A 1 82 ? -3.823 8.731 7.451 1.00 85.56 82 GLU A N 1
ATOM 613 C CA . GLU A 1 82 ? -2.529 8.956 8.095 1.00 85.56 82 GLU A CA 1
ATOM 614 C C . GLU A 1 82 ? -2.278 8.104 9.342 1.00 85.56 82 GLU A C 1
ATOM 616 O O . GLU A 1 82 ? -1.127 8.009 9.767 1.00 85.56 82 GLU A O 1
ATOM 621 N N . SER A 1 83 ? -3.323 7.522 9.933 1.00 88.69 83 SER A N 1
ATOM 622 C CA . SER A 1 83 ? -3.239 6.707 11.147 1.00 88.69 83 SER A CA 1
ATOM 623 C C . SER A 1 83 ? -3.416 5.217 10.858 1.00 88.69 83 SER A C 1
ATOM 625 O O . SER A 1 83 ? -2.802 4.389 11.531 1.00 88.69 83 SER A O 1
ATOM 627 N N . ALA A 1 84 ? -4.191 4.870 9.829 1.00 92.38 84 ALA A N 1
ATOM 628 C CA . ALA A 1 84 ? -4.288 3.511 9.325 1.00 92.38 84 ALA A CA 1
ATOM 629 C C . ALA A 1 84 ? -4.533 3.467 7.813 1.00 92.38 84 ALA A C 1
ATOM 631 O O . ALA A 1 84 ? -5.174 4.340 7.233 1.00 92.38 84 ALA A O 1
ATOM 632 N N . LEU A 1 85 ? -4.040 2.408 7.182 1.00 92.19 85 LEU A N 1
ATOM 633 C CA . LEU A 1 85 ? -4.140 2.152 5.754 1.00 92.19 85 LEU A CA 1
ATOM 634 C C . LEU A 1 85 ? -4.444 0.674 5.534 1.00 92.19 85 LEU A C 1
ATOM 636 O O . LEU A 1 85 ? -3.850 -0.185 6.183 1.00 92.19 85 LEU A O 1
ATOM 640 N N . ALA A 1 86 ? -5.306 0.371 4.570 1.00 93.88 86 ALA A N 1
ATOM 641 C CA . ALA A 1 86 ? -5.413 -0.972 4.033 1.00 93.88 86 ALA A CA 1
ATOM 642 C C . ALA A 1 86 ? -5.382 -0.964 2.507 1.00 93.88 86 ALA A C 1
ATOM 644 O O . ALA A 1 86 ? -5.806 0.003 1.868 1.00 93.88 86 ALA A O 1
ATOM 645 N N . LEU A 1 87 ? -4.864 -2.045 1.933 1.00 94.12 87 LEU A N 1
ATOM 646 C CA . LEU A 1 87 ? -4.744 -2.256 0.497 1.00 94.12 87 LEU A CA 1
ATOM 647 C C . LEU A 1 87 ? -5.348 -3.593 0.121 1.00 94.12 87 LEU A C 1
ATOM 649 O O . LEU A 1 87 ? -5.086 -4.583 0.793 1.00 94.12 87 LEU A O 1
ATOM 653 N N . GLU A 1 88 ? -6.091 -3.608 -0.978 1.00 94.94 88 GLU A N 1
ATOM 654 C CA . GLU A 1 88 ? -6.406 -4.830 -1.708 1.00 94.94 88 GLU A CA 1
ATOM 655 C C . GLU A 1 88 ? -5.464 -4.925 -2.909 1.00 94.94 88 GLU A C 1
ATOM 657 O O . GLU A 1 88 ? -5.390 -3.986 -3.709 1.00 94.94 88 GLU A O 1
ATOM 662 N N . ILE A 1 89 ? -4.764 -6.049 -3.026 1.00 95.25 89 ILE A N 1
ATOM 663 C CA . ILE A 1 89 ? -3.952 -6.429 -4.180 1.00 95.25 89 ILE A CA 1
ATOM 664 C C . ILE A 1 89 ? -4.735 -7.501 -4.932 1.00 95.25 89 ILE A C 1
ATOM 666 O O . ILE A 1 89 ? -4.908 -8.610 -4.435 1.00 95.25 89 ILE A O 1
ATOM 670 N N . ASP A 1 90 ? -5.222 -7.166 -6.120 1.00 95.38 90 ASP A N 1
ATOM 671 C CA . ASP A 1 90 ? -5.945 -8.094 -6.986 1.00 95.38 90 ASP A CA 1
ATOM 672 C C . ASP A 1 90 ? -4.952 -8.906 -7.824 1.00 95.38 90 ASP A C 1
ATOM 674 O O . ASP A 1 90 ? -4.196 -8.331 -8.610 1.00 95.38 90 ASP A O 1
ATOM 678 N N . ARG A 1 91 ? -4.960 -10.234 -7.680 1.00 93.00 91 ARG A N 1
ATOM 679 C CA . ARG A 1 91 ? -4.189 -11.186 -8.502 1.00 93.00 91 ARG A CA 1
ATOM 680 C C . ARG A 1 91 ? -5.095 -12.053 -9.386 1.00 93.00 91 ARG A C 1
ATOM 682 O O . ARG A 1 91 ? -4.646 -13.027 -9.985 1.00 93.00 91 ARG A O 1
ATOM 689 N N . GLY A 1 92 ? -6.377 -11.707 -9.500 1.00 90.50 92 GLY A N 1
ATOM 690 C CA . GLY A 1 92 ? -7.393 -12.476 -10.207 1.00 90.50 92 GLY A CA 1
ATOM 691 C C . GLY A 1 92 ? -8.205 -13.366 -9.276 1.00 90.50 92 GLY A C 1
ATOM 692 O O . GLY A 1 92 ? -9.157 -12.901 -8.659 1.00 90.50 92 GLY A O 1
ATOM 693 N N . GLU A 1 93 ? -7.877 -14.657 -9.224 1.00 87.62 93 GLU A N 1
ATOM 694 C CA . GLU A 1 93 ? -8.588 -15.620 -8.360 1.00 87.62 93 GLU A CA 1
ATOM 695 C C . GLU A 1 93 ? -8.261 -15.431 -6.870 1.00 87.62 93 GLU A C 1
ATOM 697 O O . GLU A 1 93 ? -9.014 -15.868 -5.998 1.00 87.62 93 GLU A O 1
ATOM 702 N N . GLU A 1 94 ? -7.159 -14.736 -6.590 1.00 91.00 94 GLU A N 1
ATOM 703 C CA . GLU A 1 94 ? -6.695 -14.395 -5.253 1.00 91.00 94 GLU A CA 1
ATOM 704 C C . GLU A 1 94 ? -6.674 -12.879 -5.057 1.00 91.00 94 GLU A C 1
ATOM 706 O O . GLU A 1 94 ? -6.371 -12.106 -5.974 1.00 91.00 94 GLU A O 1
ATOM 711 N N . LYS A 1 95 ? -6.971 -12.460 -3.830 1.00 93.00 95 LYS A N 1
ATOM 712 C CA . LYS A 1 95 ? -6.846 -11.084 -3.366 1.00 93.00 95 LYS A CA 1
ATOM 713 C C . LYS A 1 95 ? -6.035 -11.055 -2.085 1.00 93.00 95 LYS A C 1
ATOM 715 O O . LYS A 1 95 ? -6.408 -11.712 -1.122 1.00 93.00 95 LYS A O 1
ATOM 720 N N . ASP A 1 96 ? -4.996 -10.236 -2.029 1.00 93.19 96 ASP A N 1
ATOM 721 C CA . ASP A 1 96 ? -4.296 -9.992 -0.769 1.00 93.19 96 ASP A CA 1
ATOM 722 C C . ASP A 1 96 ? -4.858 -8.733 -0.116 1.00 93.19 96 ASP A C 1
ATOM 724 O O . ASP A 1 96 ? -5.047 -7.713 -0.779 1.00 93.19 96 ASP A O 1
ATOM 728 N N . VAL A 1 97 ? -5.084 -8.782 1.192 1.00 93.62 97 VAL A N 1
ATOM 729 C CA . VAL A 1 97 ? -5.402 -7.614 2.006 1.00 93.62 97 VAL A CA 1
ATOM 730 C C . VAL A 1 97 ? -4.241 -7.337 2.946 1.00 93.62 97 VAL A C 1
ATOM 732 O O . VAL A 1 97 ? -3.903 -8.154 3.802 1.00 93.62 97 VAL A O 1
ATOM 735 N N . ILE A 1 98 ? -3.647 -6.158 2.801 1.00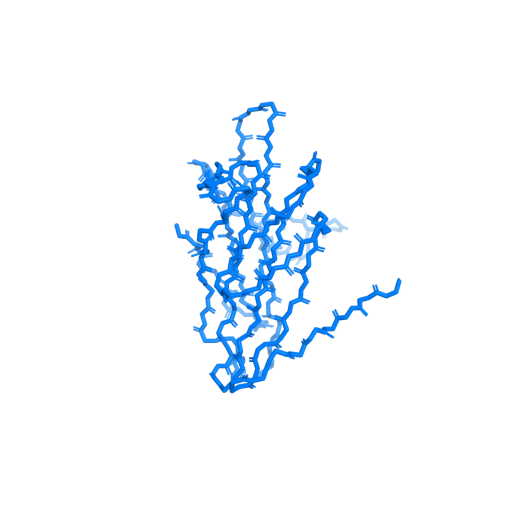 93.00 98 ILE A N 1
ATOM 736 C CA . ILE A 1 98 ? -2.672 -5.616 3.749 1.00 93.00 98 ILE A CA 1
ATOM 737 C C . ILE A 1 98 ? -3.400 -4.606 4.624 1.00 93.00 98 ILE A C 1
ATOM 739 O O . ILE A 1 98 ? -4.069 -3.723 4.096 1.00 93.00 98 ILE A O 1
ATOM 743 N N . LEU A 1 99 ? -3.245 -4.699 5.943 1.00 93.62 99 LEU A N 1
ATOM 744 C CA . LEU A 1 99 ? -3.748 -3.722 6.908 1.00 93.62 99 LEU A CA 1
ATOM 745 C C . LEU A 1 99 ? -2.587 -3.228 7.772 1.00 93.62 99 LEU A C 1
ATOM 747 O O . LEU A 1 99 ? -1.886 -4.024 8.390 1.00 93.62 99 LEU A O 1
ATOM 751 N N . LEU A 1 100 ? -2.408 -1.909 7.833 1.00 92.69 100 LEU A N 1
ATOM 752 C CA . LEU A 1 100 ? -1.393 -1.215 8.621 1.00 92.69 100 LEU A CA 1
ATOM 753 C C . LEU A 1 100 ? -2.072 -0.178 9.523 1.00 92.69 100 LEU A C 1
ATOM 755 O O . LEU A 1 100 ? -2.750 0.721 9.040 1.00 92.69 100 LEU A O 1
ATOM 759 N N . ALA A 1 101 ? -1.879 -0.290 10.833 1.00 93.00 101 ALA A N 1
ATOM 760 C CA . ALA A 1 101 ? -2.403 0.621 11.852 1.00 93.00 101 ALA A CA 1
ATOM 761 C C . ALA A 1 101 ? -1.379 0.770 13.000 1.00 93.00 101 ALA A C 1
ATOM 763 O O . ALA A 1 101 ? -1.620 0.301 14.123 1.00 93.00 101 ALA A O 1
ATOM 764 N N . PRO A 1 102 ? -0.193 1.346 12.722 1.00 90.56 102 PRO A N 1
ATOM 765 C CA . PRO A 1 102 ? 0.892 1.447 13.693 1.00 90.56 102 PRO A CA 1
ATOM 766 C C . PRO A 1 102 ? 0.489 2.301 14.897 1.00 90.56 102 PRO A C 1
ATOM 768 O O . PRO A 1 102 ? -0.162 3.333 14.760 1.00 90.56 102 PRO A O 1
ATOM 771 N N . GLY A 1 103 ? 0.872 1.866 16.098 1.00 89.56 103 GLY A N 1
ATOM 772 C CA . GLY A 1 103 ? 0.568 2.583 17.342 1.00 89.56 103 GLY A CA 1
ATOM 773 C C . GLY A 1 103 ? -0.904 2.555 17.776 1.00 89.56 103 GLY A C 1
ATOM 774 O O . GLY A 1 103 ? -1.214 3.044 18.861 1.00 89.56 103 GLY A O 1
ATOM 775 N N . ILE A 1 104 ? -1.807 1.953 16.995 1.00 90.50 104 ILE A N 1
ATOM 776 C CA . ILE A 1 104 ? -3.224 1.853 17.352 1.00 90.50 104 ILE A CA 1
ATOM 777 C C . ILE A 1 104 ? -3.506 0.512 18.029 1.00 90.50 104 ILE A C 1
ATOM 779 O O . ILE A 1 104 ? -3.223 -0.563 17.493 1.00 90.50 104 ILE A O 1
ATOM 783 N N . GLN A 1 105 ? -4.085 0.583 19.224 1.00 90.38 105 GLN A N 1
ATOM 784 C CA . GLN A 1 105 ? -4.567 -0.569 19.984 1.00 90.38 105 GLN A CA 1
ATOM 785 C C . GLN A 1 105 ? -6.031 -0.876 19.642 1.00 90.38 105 GLN A C 1
ATOM 787 O O . GLN A 1 105 ? -6.757 -0.016 19.146 1.00 90.38 105 GLN A O 1
ATOM 792 N N . GLY A 1 106 ? -6.467 -2.104 19.923 1.00 89.62 106 GLY A N 1
ATOM 793 C CA . GLY A 1 106 ? -7.834 -2.562 19.650 1.00 89.62 106 GLY A CA 1
ATOM 794 C C . GLY A 1 106 ? -8.014 -3.193 18.268 1.00 89.62 106 GLY A C 1
ATOM 795 O O . GLY A 1 106 ? -7.052 -3.351 17.514 1.00 89.62 106 GLY A O 1
ATOM 796 N N . GLU A 1 107 ? -9.250 -3.599 17.971 1.00 94.12 107 GLU A N 1
ATOM 797 C CA . GLU A 1 107 ? -9.624 -4.247 16.710 1.00 94.12 107 GLU A CA 1
ATOM 798 C C . GLU A 1 107 ? -9.712 -3.231 15.563 1.00 94.12 107 GLU A C 1
ATOM 800 O O . GLU A 1 107 ? -10.283 -2.143 15.702 1.00 94.12 107 GLU A O 1
ATOM 805 N N . LYS A 1 108 ? -9.150 -3.623 14.420 1.00 94.50 108 LYS A N 1
ATOM 806 C CA . LYS A 1 108 ? -9.223 -2.917 13.146 1.00 94.50 108 LYS A CA 1
ATOM 807 C C . LYS A 1 108 ? -9.800 -3.852 12.105 1.00 94.50 108 LYS A C 1
ATOM 809 O O . LYS A 1 108 ? -9.568 -5.062 12.171 1.00 94.50 108 LYS A O 1
ATOM 814 N N . SER A 1 109 ? -10.501 -3.295 11.126 1.00 95.12 109 SER A N 1
ATOM 815 C CA . SER A 1 109 ? -10.994 -4.094 10.014 1.00 95.12 109 SER A CA 1
ATOM 816 C C . SER A 1 109 ? -10.959 -3.373 8.676 1.00 95.12 109 SER A C 1
ATOM 818 O O . SER A 1 109 ? -11.091 -2.150 8.618 1.00 95.12 109 SER A O 1
ATOM 820 N N . ALA A 1 110 ? -10.780 -4.149 7.609 1.00 94.31 110 ALA A N 1
ATOM 821 C CA . ALA A 1 110 ? -10.866 -3.701 6.224 1.00 94.31 110 ALA A CA 1
ATOM 822 C C . ALA A 1 110 ? -11.279 -4.881 5.331 1.00 94.31 110 ALA A C 1
ATOM 824 O O . ALA A 1 110 ? -10.694 -5.954 5.425 1.00 94.31 110 ALA A O 1
ATOM 825 N N . ALA A 1 111 ? -12.282 -4.687 4.468 1.00 89.62 111 ALA A N 1
ATOM 826 C CA . ALA A 1 111 ? -12.752 -5.695 3.503 1.00 89.62 111 ALA A CA 1
ATOM 827 C C . ALA A 1 111 ? -12.980 -7.112 4.089 1.00 89.62 111 ALA A C 1
ATOM 829 O O . ALA A 1 111 ? -12.605 -8.107 3.481 1.00 89.62 111 ALA A O 1
ATOM 830 N N . GLY A 1 112 ? -13.592 -7.204 5.275 1.00 87.50 112 GLY A N 1
ATOM 831 C CA . GLY A 1 112 ? -13.870 -8.479 5.956 1.00 87.50 112 GLY A CA 1
ATOM 832 C C . GLY A 1 112 ? -12.759 -8.941 6.903 1.00 87.50 112 GLY A C 1
ATOM 833 O O . GLY A 1 112 ? -13.070 -9.513 7.945 1.00 87.50 112 GLY A O 1
ATOM 834 N N . VAL A 1 113 ? -11.507 -8.560 6.638 1.00 90.75 113 VAL A N 1
ATOM 835 C CA . VAL A 1 113 ? -10.364 -8.870 7.504 1.00 90.75 113 VAL A CA 1
ATOM 836 C C . VAL A 1 113 ? -10.476 -8.116 8.821 1.00 90.75 113 VAL A C 1
ATOM 838 O O . VAL A 1 113 ? -10.661 -6.898 8.822 1.00 90.75 113 VAL A O 1
ATOM 841 N N . ARG A 1 114 ? -10.308 -8.825 9.941 1.00 93.12 114 ARG A N 1
ATOM 842 C CA . ARG A 1 114 ? -10.252 -8.257 11.296 1.00 93.12 114 ARG A CA 1
ATOM 843 C C . ARG A 1 114 ? -8.950 -8.635 11.981 1.00 93.12 114 ARG A C 1
ATOM 845 O O . ARG A 1 114 ? -8.512 -9.778 11.907 1.00 93.12 114 ARG A O 1
ATOM 852 N N . THR A 1 115 ? -8.331 -7.684 12.670 1.00 92.94 115 THR A N 1
ATOM 853 C CA . THR A 1 115 ? -7.119 -7.952 13.448 1.00 92.94 115 THR A CA 1
ATOM 854 C C . THR A 1 115 ? -6.970 -6.982 14.611 1.00 92.94 115 THR A C 1
ATOM 856 O O . THR A 1 115 ? -7.316 -5.807 14.509 1.00 92.94 115 THR A O 1
ATOM 859 N N . ALA A 1 116 ? -6.408 -7.456 15.722 1.00 92.62 116 ALA A N 1
ATOM 860 C CA . ALA A 1 116 ? -5.954 -6.601 16.818 1.00 92.62 116 ALA A CA 1
ATOM 861 C C . ALA A 1 116 ? -4.485 -6.163 16.657 1.00 92.62 116 ALA A C 1
ATOM 863 O O . ALA A 1 116 ? -4.011 -5.295 17.393 1.00 92.62 116 ALA A O 1
ATOM 864 N N . LYS A 1 117 ? -3.750 -6.737 15.696 1.00 91.94 117 LYS A N 1
ATOM 865 C CA . LYS A 1 117 ? -2.334 -6.430 15.443 1.00 91.94 117 LYS A CA 1
ATOM 866 C C . LYS A 1 117 ? -2.176 -5.054 14.792 1.00 91.94 117 LYS A C 1
ATOM 868 O O . LYS A 1 117 ? -3.142 -4.443 14.339 1.00 91.94 117 LYS A O 1
ATOM 873 N N . GLN A 1 118 ? -0.955 -4.528 14.798 1.00 91.62 118 GLN A N 1
ATOM 874 C CA . GLN A 1 118 ? -0.636 -3.248 14.151 1.00 91.62 118 GLN A CA 1
ATOM 875 C C . GLN A 1 118 ? -0.336 -3.396 12.654 1.00 91.62 118 GLN A C 1
ATOM 877 O O . GLN A 1 118 ? -0.429 -2.420 11.918 1.00 91.62 118 GLN A O 1
ATOM 882 N N . ALA A 1 119 ? -0.006 -4.606 12.205 1.00 88.75 119 ALA A N 1
ATOM 883 C CA . ALA A 1 119 ? 0.144 -4.962 10.803 1.00 88.75 119 ALA A CA 1
ATOM 884 C C . ALA A 1 119 ? -0.430 -6.366 10.579 1.00 88.75 119 ALA A C 1
ATOM 886 O O . ALA A 1 119 ? -0.318 -7.223 11.460 1.00 88.75 119 ALA A O 1
ATOM 887 N N . ALA A 1 120 ? -1.053 -6.588 9.426 1.00 87.44 120 ALA A N 1
ATOM 888 C CA . ALA A 1 120 ? -1.522 -7.896 8.991 1.00 87.44 120 ALA A CA 1
ATOM 889 C C . ALA A 1 120 ? -1.476 -8.002 7.463 1.00 87.44 120 ALA A C 1
ATOM 891 O O . ALA A 1 120 ? -1.774 -7.036 6.760 1.00 87.44 120 ALA A O 1
ATOM 892 N N . LEU A 1 121 ? -1.144 -9.197 6.978 1.00 88.31 121 LEU A N 1
ATOM 893 C CA . LEU A 1 121 ? -1.295 -9.616 5.590 1.00 88.31 121 LEU A CA 1
ATOM 894 C C . LEU A 1 121 ? -2.221 -10.833 5.577 1.00 88.31 121 LEU A C 1
ATOM 896 O O . LEU A 1 121 ? -1.962 -11.817 6.267 1.00 88.31 121 LEU A O 1
ATOM 900 N N . VAL A 1 122 ? -3.295 -10.770 4.799 1.00 86.38 122 VAL A N 1
ATOM 901 C CA . VAL A 1 122 ? -4.255 -11.869 4.653 1.00 86.38 122 VAL A CA 1
ATOM 902 C C . VAL A 1 122 ? -4.438 -12.170 3.180 1.00 86.38 122 VAL A C 1
ATOM 904 O O . VAL A 1 122 ? -4.677 -11.258 2.395 1.00 86.38 122 VAL A O 1
ATOM 907 N N . VAL A 1 123 ? -4.342 -13.444 2.810 1.00 84.19 123 VAL A N 1
ATOM 908 C CA . VAL A 1 123 ? -4.599 -13.899 1.442 1.00 84.19 123 VAL A CA 1
ATOM 909 C C . VAL A 1 123 ? -6.025 -14.435 1.388 1.00 84.19 123 VAL A C 1
ATOM 911 O O . VAL A 1 123 ? -6.392 -15.350 2.126 1.00 84.19 123 VAL A O 1
ATOM 914 N N . LEU A 1 124 ? -6.845 -13.851 0.527 1.00 79.12 124 LEU A N 1
ATOM 915 C CA . LEU A 1 124 ? -8.219 -14.255 0.265 1.00 79.12 124 LEU A CA 1
ATOM 916 C C . LEU A 1 124 ? -8.241 -15.026 -1.056 1.00 79.12 124 LEU A C 1
ATOM 918 O O . LEU A 1 124 ? -7.947 -14.465 -2.109 1.00 79.12 124 LEU A O 1
ATOM 922 N N . SER A 1 125 ? -8.594 -16.309 -1.012 1.00 73.19 125 SER A N 1
ATOM 923 C CA . SER A 1 125 ? -8.761 -17.147 -2.206 1.00 73.19 125 SER A CA 1
ATOM 924 C C . SER A 1 125 ? -10.179 -17.722 -2.194 1.00 73.19 125 SER A C 1
ATOM 926 O O . SER A 1 125 ? -10.553 -18.486 -1.297 1.00 73.19 125 SER A O 1
ATOM 928 N N . GLY A 1 126 ? -11.027 -17.292 -3.133 1.00 65.38 126 GLY A N 1
ATOM 929 C CA . GLY A 1 126 ? -12.469 -17.580 -3.088 1.00 65.38 126 GLY A CA 1
ATOM 930 C C . GLY A 1 126 ? -13.155 -17.047 -1.813 1.00 65.38 126 GLY A C 1
ATOM 931 O O . GLY A 1 126 ? -12.836 -15.965 -1.334 1.00 65.38 126 GLY A O 1
ATOM 932 N N . THR A 1 127 ? -14.109 -17.793 -1.237 1.00 50.84 127 THR A N 1
ATOM 933 C CA . THR A 1 127 ? -14.760 -17.463 0.056 1.00 50.84 127 THR A CA 1
ATOM 934 C C . THR A 1 127 ? -13.950 -17.883 1.291 1.00 50.84 127 THR A C 1
ATOM 936 O O . THR A 1 127 ? -14.468 -17.827 2.406 1.00 50.84 127 THR A O 1
ATOM 939 N N . ARG A 1 128 ? -12.698 -18.334 1.135 1.00 50.09 128 ARG A N 1
ATOM 940 C CA . ARG A 1 128 ? -11.852 -18.762 2.256 1.00 50.09 128 ARG A CA 1
ATOM 941 C C . ARG A 1 128 ? -10.795 -17.705 2.574 1.00 50.09 128 ARG A C 1
ATOM 943 O O . ARG A 1 128 ? -9.915 -17.424 1.764 1.00 50.09 128 ARG A O 1
ATOM 950 N N . GLU A 1 129 ? -10.869 -17.166 3.789 1.00 51.72 129 GLU A N 1
ATOM 951 C CA . GLU A 1 129 ? -9.779 -16.416 4.416 1.00 51.72 129 GLU A CA 1
ATOM 952 C C . GLU A 1 129 ? -8.634 -17.381 4.751 1.00 51.72 129 GLU A C 1
ATOM 954 O O . GLU A 1 129 ? -8.809 -18.310 5.541 1.00 51.72 129 GLU A O 1
ATOM 959 N N . ILE A 1 130 ? -7.458 -17.176 4.155 1.00 54.44 130 ILE A N 1
ATOM 960 C CA . ILE A 1 130 ? -6.226 -17.866 4.540 1.00 54.44 130 ILE A CA 1
ATOM 961 C C . ILE A 1 130 ? -5.350 -16.835 5.255 1.00 54.44 130 ILE A C 1
ATOM 963 O O . ILE A 1 130 ? -4.606 -16.065 4.644 1.00 54.44 130 ILE A O 1
ATOM 967 N N . LEU A 1 131 ? -5.458 -16.805 6.583 1.00 50.06 131 LEU A N 1
ATOM 968 C CA . LEU A 1 131 ? -4.545 -16.055 7.443 1.00 50.06 131 LEU A CA 1
ATOM 969 C C . LEU A 1 131 ? -3.147 -16.677 7.329 1.00 50.06 131 LEU A C 1
ATOM 971 O O . LEU A 1 131 ? -2.896 -17.766 7.844 1.00 50.06 131 LEU A O 1
ATOM 975 N N . ARG A 1 132 ? -2.229 -15.998 6.632 1.00 49.22 132 ARG A N 1
ATOM 976 C CA . ARG A 1 132 ? -0.797 -16.297 6.717 1.00 49.22 132 ARG A CA 1
ATOM 977 C C . ARG A 1 132 ? -0.210 -15.438 7.826 1.00 49.22 132 ARG A C 1
ATOM 979 O O . ARG A 1 132 ? 0.110 -14.274 7.625 1.00 49.22 132 ARG A O 1
ATOM 986 N N . GLU A 1 133 ? -0.121 -16.021 9.012 1.00 47.03 133 GLU A N 1
ATOM 987 C CA . GLU A 1 133 ? 0.529 -15.403 10.163 1.00 47.03 133 GLU A CA 1
ATOM 988 C C . GLU A 1 133 ? 2.048 -15.617 10.055 1.00 47.03 133 GLU A C 1
ATOM 990 O O . GLU A 1 133 ? 2.515 -16.758 10.032 1.00 47.03 133 GLU A O 1
ATOM 995 N N . GLU A 1 134 ? 2.832 -14.539 9.967 1.00 41.91 134 GLU A N 1
ATOM 996 C CA . GLU A 1 134 ? 4.273 -14.618 10.235 1.00 41.91 134 GLU A CA 1
ATOM 997 C C . GLU A 1 134 ? 4.497 -14.725 11.754 1.00 41.91 134 GLU A C 1
ATOM 999 O O . GLU A 1 134 ? 3.852 -14.017 12.534 1.00 41.91 134 GLU A O 1
ATOM 1004 N N . LYS A 1 135 ? 5.364 -15.668 12.153 1.00 33.03 135 LYS A N 1
ATOM 1005 C CA . LYS A 1 135 ? 5.754 -15.952 13.545 1.00 33.03 135 LYS A CA 1
ATOM 1006 C C . LYS A 1 135 ? 6.631 -14.861 14.142 1.00 33.03 135 LYS A C 1
ATOM 1008 O O . LYS A 1 135 ? 7.535 -14.388 13.422 1.00 33.03 135 LYS A O 1
#

Sequence (135 aa):
APVEWVLPKGGVRLWSTAPAPERYFAEGMGQPPSEAIPLLLDRKRGTTALFASVIEPYRGQPAIRGVRALEVTIAGKPAAPESALALEIDRGEEKDVILLAPGIQGEKSAAGVRTAKQAALVVLSGTREILREEK

Secondary structure (DSSP, 8-state):
--EEEE-SSSSEEEEE----SEEEEEEEEPSS---EEEEEEEE--SS-----EEEEE-SSS-S--EEEEE--EETTEEPPTTT-EEEEEE-SSEEEEEEE-TT--S-EEETTEEESSSEEEEEEETTEEEE----

Foldseek 3Di:
DWDWDADPDQAKIKTKPFPAPDWDWFFDADVVRDGGDTDIDRDDDDPFADIDMDMFGDDDDTQFPDKDKWFKDFPRHTDDCRQKTWMWTDRDQKIKIKIAGPPDAHWMDTPPDIDRDRIAIWMDGPPDIDGPDDD